Prote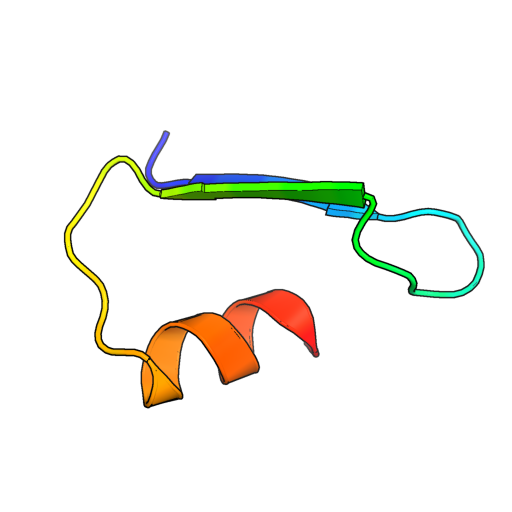in AF-A0A5K1AE76-F1 (afdb_monomer)

Foldseek 3Di:
DQWDWDADPVLDTPDIGGPDDDDPVRVVVVSRD

Mean predicted aligned error: 4.11 Å

Sequence (33 aa):
IRFILLQNRQGKTRLAKYYVPLEESEKHKVEYE

Nearest PDB structures (foldseek):
  6uri-assembly1_S  TM=9.303E-01  e=3.925E-02  Homo sapiens
  6owt-assembly1_S  TM=9.338E-01  e=5.570E-02  Rattus norvegicus
  6cm9-assembly1_S  TM=9.538E-01  e=1.964E-01  Homo sapiens
  5na6-assembly1_A  TM=4.496E-01  e=9.229E+00  Bacteroides thetaiotaomicron VPI-5482

Radius of gyration: 9.49 Å; Cα contacts (8 Å, |Δi|>4): 31; chains: 1; bounding box: 26×14×20 Å

Structure (mmCIF, N/CA/C/O backbone):
data_AF-A0A5K1AE76-F1
#
_entry.id   AF-A0A5K1AE76-F1
#
loop_
_atom_site.group_PDB
_atom_site.id
_atom_site.type_symbol
_atom_site.label_atom_id
_atom_site.label_alt_id
_atom_site.label_comp_id
_atom_site.label_asym_id
_atom_site.label_entity_id
_atom_site.label_seq_id
_atom_site.pdbx_PDB_ins_code
_atom_site.Cartn_x
_atom_site.Cartn_y
_atom_site.Cartn_z
_atom_site.occupancy
_atom_site.B_iso_or_equiv
_atom_site.auth_seq_id
_atom_site.auth_comp_id
_atom_site.auth_asym_id
_atom_site.auth_atom_id
_atom_site.pdbx_PDB_model_num
ATOM 1 N N . ILE A 1 1 ? -7.599 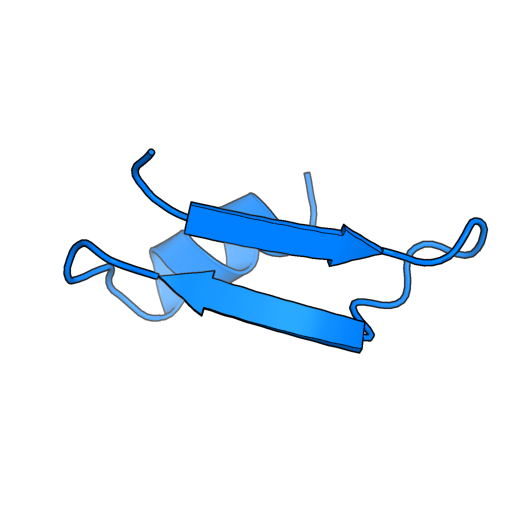-1.204 -12.826 1.00 79.69 1 ILE A N 1
ATOM 2 C CA . ILE A 1 1 ? -6.448 -1.250 -11.888 1.00 79.69 1 ILE A CA 1
ATOM 3 C C . ILE A 1 1 ? -6.955 -0.770 -10.533 1.00 79.69 1 ILE A C 1
ATOM 5 O O . ILE A 1 1 ? -7.507 0.320 -10.491 1.00 79.69 1 ILE A O 1
ATOM 9 N N . ARG A 1 2 ? -6.877 -1.586 -9.470 1.00 84.75 2 ARG A N 1
ATOM 10 C CA . ARG A 1 2 ? -7.407 -1.224 -8.134 1.00 84.75 2 ARG A CA 1
ATOM 11 C C . ARG A 1 2 ? -6.379 -0.470 -7.286 1.00 84.75 2 ARG A C 1
ATOM 13 O O . ARG A 1 2 ? -6.738 0.454 -6.564 1.00 84.75 2 ARG A O 1
ATOM 20 N N . PHE A 1 3 ? -5.104 -0.807 -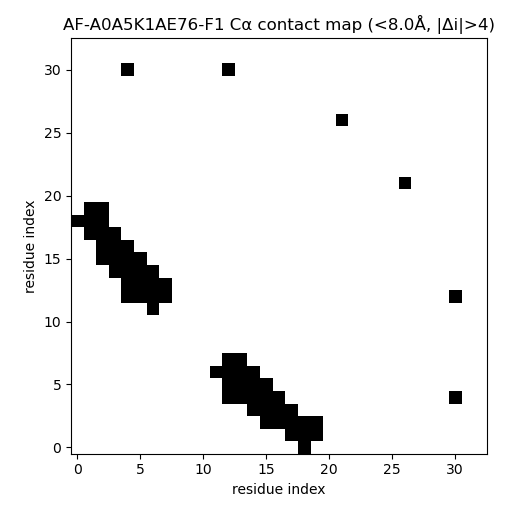7.447 1.00 89.50 3 PHE A N 1
ATOM 21 C CA . PHE A 1 3 ? -3.975 -0.113 -6.839 1.00 89.50 3 PHE A CA 1
ATOM 22 C C . PHE A 1 3 ? -2.716 -0.259 -7.7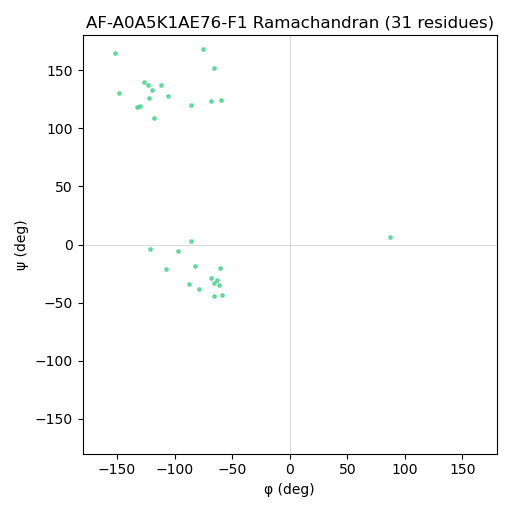03 1.00 89.50 3 PHE A C 1
ATOM 24 O O . PHE A 1 3 ? -2.667 -1.102 -8.601 1.00 89.50 3 PHE A O 1
ATOM 31 N N . ILE A 1 4 ? -1.721 0.579 -7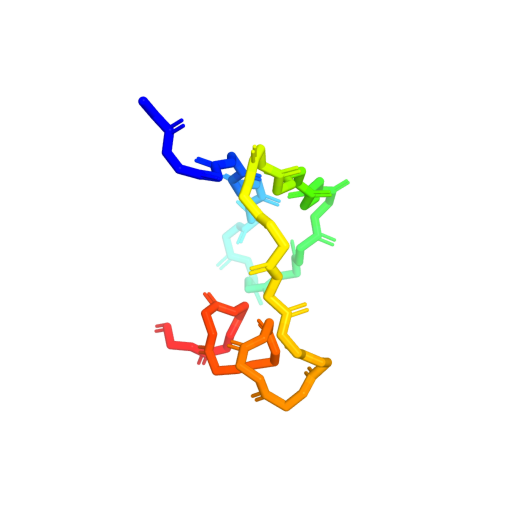.429 1.00 91.88 4 ILE A N 1
ATOM 32 C CA . ILE A 1 4 ? -0.351 0.481 -7.934 1.00 91.88 4 ILE A CA 1
ATOM 33 C C . ILE A 1 4 ? 0.571 0.415 -6.721 1.00 91.88 4 ILE A C 1
ATOM 35 O O . ILE A 1 4 ? 0.525 1.306 -5.868 1.00 91.88 4 ILE A O 1
ATOM 39 N N . LEU A 1 5 ? 1.414 -0.616 -6.684 1.00 92.56 5 LEU A N 1
ATOM 40 C CA . LEU A 1 5 ? 2.477 -0.786 -5.701 1.00 92.56 5 LEU A CA 1
ATOM 41 C C . LEU A 1 5 ? 3.832 -0.839 -6.402 1.00 92.56 5 LEU A C 1
ATOM 43 O O . LEU A 1 5 ? 4.005 -1.540 -7.399 1.00 92.56 5 LEU A O 1
ATOM 47 N N . LEU A 1 6 ? 4.791 -0.083 -5.874 1.00 93.38 6 LEU A N 1
ATOM 48 C CA . LEU A 1 6 ? 6.190 -0.133 -6.276 1.00 93.38 6 LEU A CA 1
ATOM 49 C C . LEU A 1 6 ? 7.014 -0.568 -5.074 1.00 93.38 6 LEU A C 1
ATOM 51 O O . LEU A 1 6 ? 7.232 0.219 -4.151 1.00 93.38 6 LEU A O 1
ATOM 55 N N . GLN A 1 7 ? 7.519 -1.791 -5.121 1.00 93.88 7 GLN A N 1
ATOM 56 C CA . GLN A 1 7 ? 8.363 -2.353 -4.078 1.00 93.88 7 GLN A CA 1
ATOM 57 C C . GLN A 1 7 ? 9.781 -2.539 -4.607 1.00 93.88 7 GLN A C 1
ATOM 59 O O . GLN A 1 7 ? 9.990 -2.959 -5.747 1.00 93.88 7 GLN A O 1
ATOM 64 N N . ASN A 1 8 ? 10.779 -2.192 -3.796 1.00 93.12 8 ASN A N 1
ATOM 65 C CA . ASN A 1 8 ? 12.153 -2.547 -4.128 1.00 93.12 8 ASN A CA 1
ATOM 66 C C . ASN A 1 8 ? 12.392 -4.048 -3.868 1.00 93.12 8 ASN A C 1
ATOM 68 O O . ASN A 1 8 ? 11.617 -4.714 -3.186 1.00 93.12 8 ASN A O 1
ATOM 72 N N . ARG A 1 9 ? 13.516 -4.585 -4.350 1.00 92.25 9 ARG A N 1
ATOM 73 C CA . ARG A 1 9 ? 13.864 -6.003 -4.143 1.00 92.25 9 ARG A CA 1
ATOM 74 C C . ARG A 1 9 ? 14.005 -6.409 -2.662 1.00 92.25 9 ARG A C 1
ATOM 76 O O . ARG A 1 9 ? 13.924 -7.589 -2.356 1.00 92.25 9 ARG A O 1
ATOM 83 N N . GLN A 1 10 ? 14.222 -5.456 -1.754 1.00 91.69 10 GLN A N 1
ATOM 84 C CA . GLN A 1 10 ? 14.318 -5.696 -0.306 1.00 91.69 10 GLN A CA 1
ATOM 85 C C . GLN A 1 10 ? 12.951 -5.689 0.395 1.00 91.69 10 GLN A C 1
ATOM 87 O O . GLN A 1 10 ? 12.907 -5.767 1.618 1.00 91.69 10 GLN A O 1
ATOM 92 N N . GLY A 1 11 ? 11.854 -5.532 -0.346 1.00 86.94 11 GLY A N 1
ATOM 93 C CA . GLY A 1 11 ? 10.514 -5.492 0.227 1.00 86.94 11 GLY A CA 1
ATOM 94 C C . GLY A 1 11 ? 10.048 -4.112 0.694 1.00 86.94 11 GLY A C 1
ATOM 95 O O . GLY A 1 11 ? 8.986 -3.998 1.284 1.00 86.94 11 GLY A O 1
ATOM 96 N N . LYS A 1 12 ? 10.809 -3.038 0.446 1.00 90.81 12 LYS A N 1
ATOM 97 C CA . LYS A 1 12 ? 10.414 -1.683 0.859 1.00 90.81 12 LYS A CA 1
ATOM 98 C C . LYS A 1 12 ? 9.516 -1.034 -0.188 1.00 90.81 12 LYS A C 1
ATOM 100 O O . LYS A 1 12 ? 9.956 -0.802 -1.322 1.00 90.81 12 LYS A O 1
ATOM 105 N N . THR A 1 13 ? 8.302 -0.681 0.218 1.00 91.88 13 THR A N 1
ATOM 106 C CA . THR A 1 13 ? 7.337 0.073 -0.587 1.00 91.88 13 THR A CA 1
ATOM 107 C C . THR A 1 13 ? 7.822 1.505 -0.806 1.00 91.88 13 THR A C 1
ATOM 109 O O 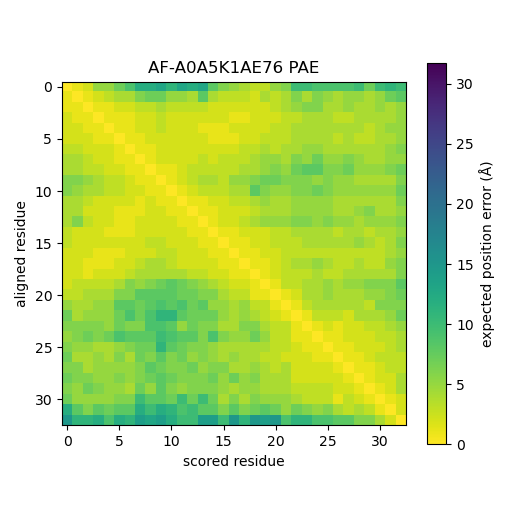. THR A 1 13 ? 8.124 2.238 0.134 1.00 91.88 13 THR A O 1
ATOM 112 N N . ARG A 1 14 ? 7.941 1.906 -2.074 1.00 92.75 14 ARG A N 1
ATOM 113 C CA . ARG A 1 14 ? 8.346 3.255 -2.510 1.00 92.75 14 ARG A CA 1
ATOM 114 C C . ARG A 1 14 ? 7.184 4.058 -3.089 1.00 92.75 14 ARG A C 1
ATOM 116 O O . ARG A 1 14 ? 7.270 5.279 -3.154 1.00 92.75 14 ARG A O 1
ATOM 123 N N . LEU A 1 15 ? 6.130 3.376 -3.531 1.00 92.81 15 LEU A N 1
ATOM 124 C CA . LEU A 1 15 ? 4.883 3.983 -3.975 1.00 92.81 15 LEU A CA 1
ATOM 125 C C . LEU A 1 15 ? 3.734 3.035 -3.653 1.00 92.81 15 LEU A C 1
ATOM 127 O O . LEU A 1 15 ? 3.783 1.874 -4.050 1.00 92.81 15 LEU A O 1
ATOM 131 N N . ALA A 1 16 ? 2.698 3.565 -3.014 1.00 92.12 16 ALA A N 1
ATOM 132 C CA . ALA A 1 16 ? 1.410 2.910 -2.862 1.00 92.12 16 ALA A CA 1
ATOM 133 C C . ALA A 1 16 ? 0.324 3.902 -3.282 1.00 92.12 16 ALA A C 1
ATOM 135 O O . ALA A 1 16 ? 0.217 5.000 -2.733 1.00 9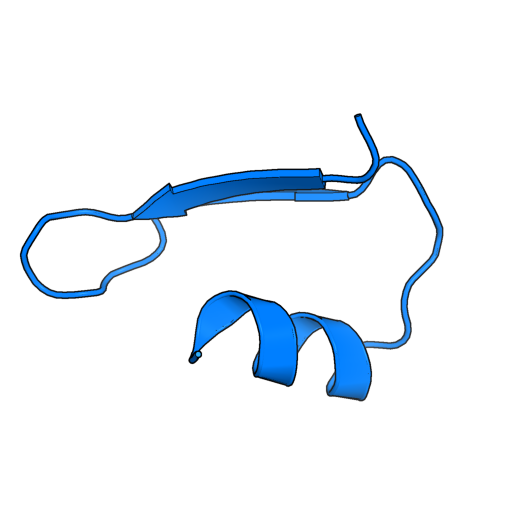2.12 16 ALA A O 1
ATOM 136 N N . LYS A 1 17 ? -0.455 3.548 -4.305 1.00 91.56 17 LYS A N 1
ATOM 137 C CA . LYS A 1 17 ? -1.572 4.366 -4.783 1.00 91.56 17 LYS A CA 1
ATOM 138 C C . LYS A 1 17 ? -2.801 3.497 -4.957 1.00 91.56 17 LYS A C 1
ATOM 140 O O . LYS A 1 17 ? -2.808 2.594 -5.788 1.00 91.56 17 LYS A O 1
ATOM 145 N N . TYR A 1 18 ? -3.848 3.814 -4.210 1.00 89.81 18 TYR A N 1
ATOM 146 C CA . TYR A 1 18 ? -5.111 3.089 -4.219 1.00 89.81 18 TYR A CA 1
ATOM 147 C C . TYR A 1 18 ? -6.164 3.913 -4.963 1.00 89.81 18 TYR A C 1
ATOM 149 O O . TYR A 1 18 ? -6.349 5.094 -4.677 1.00 89.81 18 TYR A O 1
ATOM 157 N N . TYR A 1 19 ? -6.823 3.301 -5.946 1.00 90.75 19 TYR A N 1
ATOM 158 C CA . TYR A 1 19 ? -7.897 3.926 -6.733 1.00 90.75 19 TYR A CA 1
ATOM 159 C C . TYR A 1 19 ? -9.291 3.566 -6.209 1.00 90.75 19 TYR A C 1
ATOM 161 O O . TYR A 1 19 ? -10.293 4.075 -6.702 1.00 90.75 19 TYR A O 1
ATOM 169 N N . VAL A 1 20 ? -9.344 2.675 -5.220 1.00 90.69 20 VAL A N 1
ATOM 170 C CA . VAL A 1 20 ? -10.546 2.245 -4.514 1.00 90.69 20 VAL A CA 1
ATOM 171 C C . VAL A 1 20 ? -10.307 2.516 -3.027 1.00 90.69 20 VAL A C 1
ATOM 173 O O . VAL A 1 20 ? -9.188 2.272 -2.560 1.00 90.69 20 VAL A O 1
ATOM 176 N N . PRO A 1 21 ? -11.298 3.041 -2.288 1.00 85.56 21 PRO A N 1
ATOM 177 C CA . PRO A 1 21 ? -11.184 3.180 -0.844 1.00 85.56 21 PRO A CA 1
ATOM 178 C C . PRO A 1 21 ? -10.975 1.797 -0.218 1.00 85.56 21 PRO A C 1
ATOM 180 O O . PRO A 1 21 ? -11.747 0.875 -0.458 1.00 85.56 21 PRO A O 1
ATOM 183 N N . LEU A 1 22 ? -9.890 1.675 0.538 1.00 84.44 22 LEU A N 1
ATOM 184 C CA . LEU A 1 22 ? -9.517 0.502 1.321 1.00 84.44 22 LEU A CA 1
ATOM 185 C C . LEU A 1 22 ? -9.277 0.979 2.745 1.00 84.44 22 LEU A C 1
ATOM 187 O O . LEU A 1 22 ? -8.674 2.046 2.942 1.00 84.44 22 LEU A O 1
ATOM 191 N N . GLU A 1 23 ? -9.724 0.185 3.707 1.00 86.56 23 GLU A N 1
ATOM 192 C CA . GLU A 1 23 ? -9.429 0.430 5.112 1.00 86.56 23 GLU A CA 1
ATOM 193 C C . GLU A 1 23 ? -7.924 0.275 5.365 1.00 86.56 23 GLU A C 1
ATOM 195 O O . GLU A 1 23 ? -7.210 -0.443 4.660 1.00 86.56 23 GLU A O 1
ATOM 200 N N . GLU A 1 24 ? -7.397 0.971 6.367 1.00 79.75 24 GLU A N 1
ATOM 201 C CA . GLU A 1 24 ? -5.951 0.986 6.634 1.00 79.75 24 GLU A CA 1
ATOM 202 C C . GLU A 1 24 ? -5.404 -0.404 7.005 1.00 79.75 24 GLU A C 1
ATOM 204 O O . GLU A 1 24 ? -4.282 -0.765 6.644 1.00 79.75 24 GLU A O 1
ATOM 209 N N . SER A 1 25 ? -6.243 -1.229 7.635 1.00 83.88 25 SER A N 1
ATOM 210 C CA . SER A 1 25 ? -5.968 -2.639 7.920 1.00 83.88 25 SER A CA 1
ATOM 211 C C . SER A 1 25 ? -5.867 -3.497 6.653 1.00 83.88 25 SER A C 1
ATOM 213 O O . SER A 1 25 ? -5.084 -4.446 6.608 1.00 83.88 25 SER A O 1
ATOM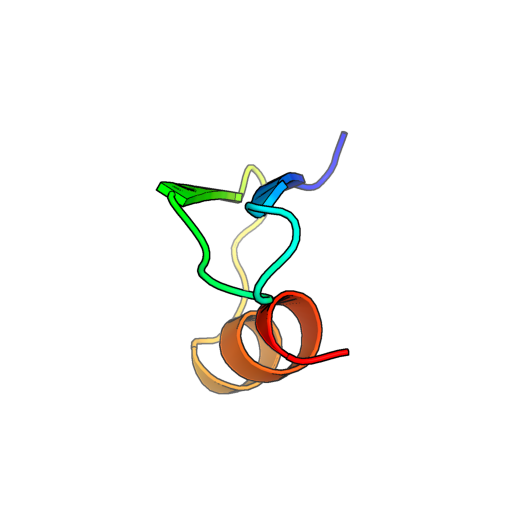 215 N N . GLU A 1 26 ? -6.629 -3.165 5.612 1.00 83.38 26 GLU A N 1
ATOM 216 C CA . GLU A 1 26 ? -6.604 -3.866 4.329 1.00 83.38 26 GLU A CA 1
ATOM 217 C C . GLU A 1 26 ? -5.397 -3.442 3.491 1.00 83.38 26 GLU A C 1
ATOM 219 O O . GLU A 1 26 ? -4.755 -4.291 2.876 1.00 83.38 26 GLU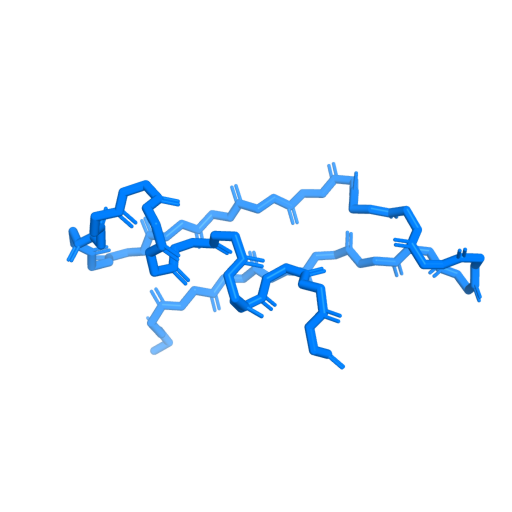 A O 1
ATOM 224 N N . LYS A 1 27 ? -5.024 -2.157 3.526 1.00 80.62 27 LYS A N 1
ATOM 225 C CA . LYS A 1 27 ? -3.807 -1.652 2.865 1.00 80.62 27 LYS A CA 1
ATOM 226 C C . LYS A 1 27 ? -2.546 -2.337 3.388 1.00 80.62 27 LYS A C 1
ATOM 228 O O . LYS A 1 27 ? -1.717 -2.765 2.593 1.00 80.62 27 LYS A O 1
ATOM 233 N N . HIS A 1 28 ? -2.442 -2.513 4.708 1.00 80.38 28 HIS A N 1
ATOM 234 C CA . HIS A 1 28 ? -1.305 -3.203 5.322 1.00 80.38 28 HIS A CA 1
ATOM 235 C C . HIS A 1 28 ? -1.165 -4.658 4.865 1.00 80.38 28 HIS A C 1
ATOM 237 O O . HIS A 1 28 ? -0.049 -5.134 4.712 1.00 80.38 28 HIS A O 1
ATOM 243 N N . LYS A 1 29 ? -2.268 -5.376 4.621 1.00 81.88 29 LYS A N 1
ATOM 244 C CA . LYS A 1 29 ? -2.182 -6.742 4.080 1.00 81.88 29 LYS A CA 1
ATOM 245 C C . LYS A 1 29 ? -1.617 -6.740 2.664 1.00 81.88 29 LYS A C 1
ATOM 247 O O . LYS A 1 29 ? -0.723 -7.515 2.367 1.00 81.88 29 LYS A O 1
ATOM 252 N N . VAL A 1 30 ? -2.092 -5.820 1.825 1.00 79.31 30 VAL A N 1
ATOM 253 C CA . VAL A 1 30 ? -1.678 -5.717 0.418 1.00 79.31 30 VAL A CA 1
ATOM 254 C C . VAL A 1 30 ? -0.219 -5.264 0.266 1.00 79.31 30 VAL A C 1
ATOM 256 O O . VAL A 1 30 ? 0.424 -5.617 -0.715 1.00 79.31 30 VAL A O 1
ATOM 259 N N . GLU A 1 31 ? 0.314 -4.487 1.210 1.00 78.62 31 GLU A N 1
ATOM 260 C CA . GLU A 1 31 ? 1.712 -4.027 1.187 1.00 78.62 31 GLU A CA 1
ATOM 261 C C . GLU A 1 31 ? 2.729 -5.040 1.724 1.00 78.62 31 GLU A C 1
ATOM 263 O O . GLU A 1 31 ? 3.920 -4.879 1.466 1.00 78.62 31 GLU A O 1
ATOM 268 N N . TYR A 1 32 ? 2.287 -6.043 2.485 1.00 71.81 32 TYR A N 1
ATOM 269 C CA . TYR A 1 32 ? 3.176 -6.967 3.199 1.00 71.81 32 TYR A CA 1
ATOM 270 C C . TYR A 1 32 ? 2.983 -8.452 2.826 1.00 71.81 32 TYR A C 1
ATOM 272 O O . TYR A 1 32 ? 3.756 -9.279 3.315 1.00 71.81 32 TYR A O 1
ATOM 280 N N . GLU A 1 33 ? 2.008 -8.792 1.970 1.00 60.72 33 GLU A N 1
ATOM 281 C CA . GLU A 1 33 ? 1.975 -10.049 1.186 1.00 60.72 33 GLU A CA 1
ATOM 282 C C . GLU A 1 33 ? 2.892 -9.972 -0.045 1.00 60.72 33 GLU A C 1
ATOM 284 O O . GLU A 1 33 ? 3.620 -10.963 -0.290 1.00 60.72 33 GLU A O 1
#

Secondary structure (DSSP, 8-state):
--EEEEE-TTS-EEEEEESS---HHHHHHHHH-

pLDDT: mean 86.36, std 7.21, range [60.72, 93.88]

Solvent-accessible surface area (backbone atoms only — not comparable to full-atom values): 2252 Å² total; per-residue (Å²): 127,61,60,50,79,41,63,48,99,87,67,51,75,79,44,79,47,70,76,52,96,66,55,73,74,55,49,54,50,70,70,71,111

Organism: NCBI:txid210225

InterPro domains:
  IPR011012 Longin-like domain superfamily [SSF64356] (1-32)
  IPR022775 AP complex, mu/sigma subunit [PF01217] (1-30)